Protein AF-A0A378FUR3-F1 (afdb_monomer)

Foldseek 3Di:
DDAAEEEDEFALLDPVSVRLVVVVVVCVVCVVPYNYAYEHDNPCALVRGVNSVVSLVVSVVVPHPHYDHDPPD

Sequence (73 aa):
MACSFVRTHVDVSDPTLTALKAMLEVKQEVAPWVELQIVAFPQEGILSYPNGEALLEEALKLGADVGRGDPAF

Structure (mmCIF, N/CA/C/O backbone):
data_AF-A0A378FUR3-F1
#
_entry.id   AF-A0A378FUR3-F1
#
loop_
_atom_site.group_PDB
_atom_site.id
_atom_site.type_symbol
_atom_site.label_atom_id
_atom_site.label_alt_id
_atom_site.label_comp_id
_atom_site.label_asym_id
_atom_site.label_e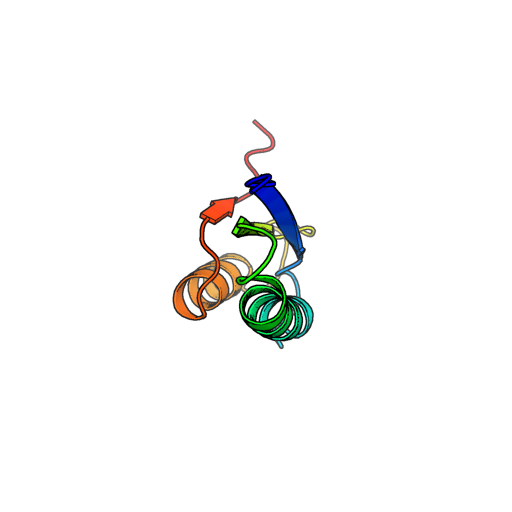ntity_id
_atom_site.label_seq_id
_atom_site.pdbx_PDB_ins_code
_atom_site.Cartn_x
_atom_site.Cartn_y
_atom_site.Cartn_z
_atom_site.occupancy
_atom_site.B_iso_or_equiv
_atom_site.auth_seq_id
_atom_site.auth_comp_id
_atom_site.auth_asym_id
_atom_site.auth_atom_id
_atom_site.pdbx_PDB_model_num
ATOM 1 N N . MET A 1 1 ? -6.494 7.752 26.365 1.00 50.16 1 MET A N 1
ATOM 2 C CA . MET A 1 1 ? -6.395 6.555 25.505 1.00 50.16 1 MET A CA 1
ATOM 3 C C . MET A 1 1 ? -5.124 6.730 24.694 1.00 50.16 1 MET A C 1
ATOM 5 O O . MET A 1 1 ? -4.968 7.805 24.130 1.00 50.16 1 MET A O 1
ATOM 9 N N . ALA A 1 2 ? -4.157 5.813 24.785 1.00 52.50 2 ALA A N 1
ATOM 10 C CA . ALA A 1 2 ? -2.858 5.984 24.131 1.00 52.50 2 ALA A CA 1
ATOM 11 C C . ALA A 1 2 ? -3.068 6.040 22.611 1.00 52.50 2 ALA A C 1
ATOM 13 O O . ALA A 1 2 ? -3.417 5.033 22.013 1.00 52.50 2 ALA A O 1
ATOM 14 N N . CYS A 1 3 ? -2.928 7.222 22.006 1.00 60.38 3 CYS A N 1
ATOM 15 C CA . CYS A 1 3 ? -2.945 7.353 20.556 1.00 60.38 3 CYS A CA 1
ATOM 16 C C . CYS A 1 3 ? -1.556 6.953 20.057 1.00 60.38 3 CYS A C 1
ATOM 18 O O . CYS A 1 3 ? -0.630 7.766 20.033 1.00 60.38 3 CYS A O 1
ATOM 20 N N . SER A 1 4 ? -1.382 5.662 19.791 1.00 81.81 4 SER A N 1
ATOM 21 C CA . SER A 1 4 ? -0.180 5.154 19.144 1.00 81.81 4 SER A CA 1
ATOM 22 C C . SER A 1 4 ? -0.279 5.471 17.656 1.00 81.81 4 SER A C 1
ATOM 24 O O . SER A 1 4 ? -1.224 5.059 16.991 1.00 81.81 4 SER A O 1
ATOM 26 N N . PHE A 1 5 ? 0.695 6.222 17.149 1.00 92.38 5 PHE A N 1
ATOM 27 C CA . PHE A 1 5 ? 0.836 6.512 15.727 1.00 92.38 5 PHE A CA 1
ATOM 28 C C . PHE A 1 5 ? 1.857 5.550 15.133 1.00 92.38 5 PHE A C 1
ATOM 30 O O . PHE A 1 5 ? 2.991 5.474 15.615 1.00 92.38 5 PHE A O 1
ATOM 37 N N . VAL A 1 6 ? 1.464 4.826 14.089 1.00 93.56 6 VAL A N 1
ATOM 38 C CA . VAL A 1 6 ? 2.337 3.887 13.383 1.00 93.56 6 VAL A CA 1
ATOM 39 C C . VAL A 1 6 ? 2.405 4.292 11.920 1.00 93.56 6 VAL A C 1
ATOM 41 O O . VAL A 1 6 ? 1.386 4.507 11.273 1.00 93.56 6 VAL A O 1
ATOM 44 N N . ARG A 1 7 ? 3.623 4.376 11.384 1.00 94.81 7 ARG A N 1
ATOM 45 C CA . ARG A 1 7 ? 3.866 4.536 9.950 1.00 94.81 7 ARG A CA 1
ATOM 46 C C . ARG A 1 7 ? 4.567 3.295 9.432 1.00 94.81 7 ARG A C 1
ATOM 48 O O . ARG A 1 7 ? 5.614 2.925 9.958 1.00 94.81 7 ARG A O 1
ATOM 55 N N . THR A 1 8 ? 4.010 2.692 8.392 1.00 94.12 8 THR A N 1
ATOM 56 C CA . THR A 1 8 ? 4.573 1.506 7.747 1.00 94.12 8 THR A CA 1
ATOM 57 C C . THR A 1 8 ? 4.843 1.762 6.271 1.00 94.12 8 THR A C 1
ATOM 59 O O . THR A 1 8 ? 4.167 2.577 5.643 1.00 94.12 8 THR A O 1
ATOM 62 N N . HIS A 1 9 ? 5.842 1.070 5.731 1.00 94.31 9 HIS A N 1
ATOM 63 C CA . HIS A 1 9 ? 6.144 1.058 4.304 1.00 94.31 9 HIS A CA 1
ATOM 64 C C . HIS A 1 9 ? 5.621 -0.249 3.721 1.00 94.31 9 HIS A C 1
ATOM 66 O O . HIS A 1 9 ? 5.853 -1.314 4.293 1.00 94.31 9 HIS A O 1
ATOM 72 N N . VAL A 1 10 ? 4.910 -0.159 2.605 1.00 94.62 10 VAL A N 1
ATOM 73 C CA . VAL A 1 10 ? 4.368 -1.314 1.894 1.00 94.62 10 VAL A CA 1
ATOM 74 C C . VAL A 1 10 ? 4.987 -1.354 0.515 1.00 94.62 10 VAL A C 1
ATOM 76 O O . VAL A 1 10 ? 4.944 -0.352 -0.199 1.00 94.62 10 VAL A O 1
ATOM 79 N N . ASP A 1 11 ? 5.553 -2.507 0.166 1.00 93.31 11 ASP A N 1
ATOM 80 C CA . ASP A 1 11 ? 6.103 -2.719 -1.163 1.00 93.31 11 ASP A CA 1
ATOM 81 C C . ASP A 1 11 ? 4.994 -2.663 -2.222 1.00 93.31 11 ASP A C 1
ATOM 83 O O . ASP A 1 11 ? 3.964 -3.333 -2.094 1.00 93.31 11 ASP A O 1
ATOM 87 N N . VAL A 1 12 ? 5.197 -1.833 -3.244 1.00 92.06 12 VAL A N 1
ATOM 88 C CA . VAL A 1 12 ? 4.284 -1.676 -4.390 1.00 92.06 12 VAL A CA 1
ATOM 89 C C . VAL A 1 12 ? 4.924 -2.081 -5.717 1.00 92.06 12 VAL A C 1
ATOM 91 O O . VAL A 1 12 ? 4.321 -1.886 -6.771 1.00 92.06 12 VAL A O 1
ATOM 94 N N . SER A 1 13 ? 6.111 -2.694 -5.686 1.00 89.69 13 SER A N 1
ATOM 95 C CA . SER A 1 13 ? 6.736 -3.357 -6.839 1.00 89.69 13 SER A CA 1
ATOM 96 C C . SER A 1 13 ? 6.064 -4.711 -7.159 1.00 89.69 13 SER A C 1
ATOM 98 O O . SER A 1 13 ? 6.723 -5.716 -7.402 1.00 89.69 13 SER A O 1
ATOM 100 N N . ASP A 1 14 ? 4.726 -4.741 -7.154 1.00 90.06 14 ASP A N 1
ATOM 101 C CA . ASP A 1 14 ? 3.872 -5.903 -7.427 1.00 90.06 14 ASP A CA 1
ATOM 102 C C . ASP A 1 14 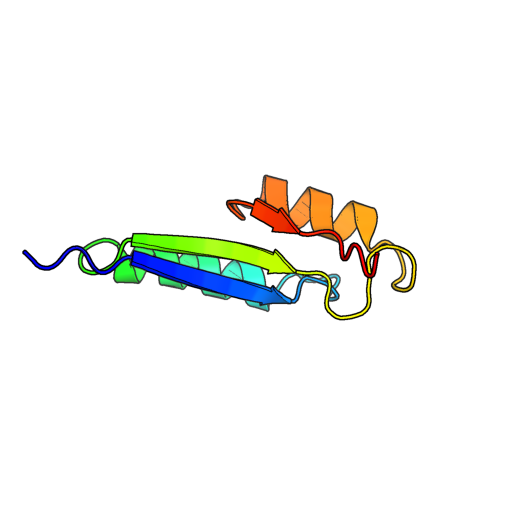? 2.664 -5.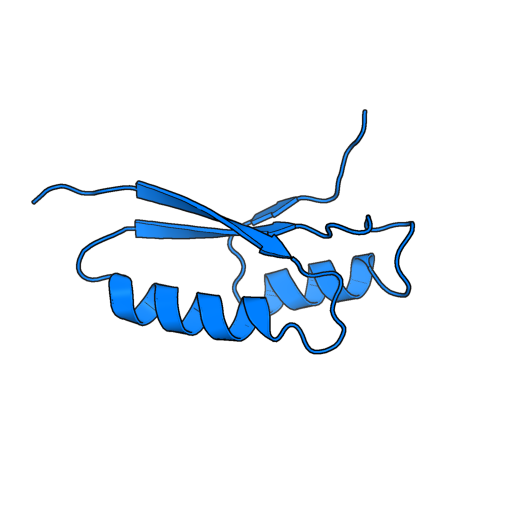457 -8.275 1.00 90.06 14 ASP A C 1
ATOM 104 O O . ASP A 1 14 ? 1.857 -4.656 -7.796 1.00 90.06 14 ASP A O 1
ATOM 108 N N . PRO A 1 15 ? 2.466 -5.997 -9.495 1.00 90.06 15 PRO A N 1
ATOM 109 C CA . PRO A 1 15 ? 1.336 -5.649 -10.359 1.00 90.06 15 PRO A CA 1
ATOM 110 C C . PRO A 1 15 ? -0.043 -5.894 -9.746 1.00 90.06 15 PRO A C 1
ATOM 112 O O . PRO A 1 15 ? -1.036 -5.332 -10.202 1.00 90.06 15 PRO A O 1
ATOM 115 N N . THR A 1 16 ? -0.135 -6.772 -8.750 1.00 93.12 16 THR A N 1
ATOM 116 C CA . THR A 1 16 ? -1.403 -7.089 -8.090 1.00 93.12 16 THR A CA 1
ATOM 117 C C . THR A 1 16 ? -1.682 -6.203 -6.877 1.00 93.12 16 THR A C 1
ATOM 119 O O . THR A 1 16 ? -2.829 -6.169 -6.408 1.00 93.12 16 THR A O 1
ATOM 122 N N . LEU A 1 17 ? -0.670 -5.468 -6.392 1.00 93.31 17 LEU A N 1
ATOM 123 C CA . LEU A 1 17 ? -0.707 -4.650 -5.177 1.00 93.31 17 LEU A CA 1
ATOM 124 C C . LEU A 1 17 ? -1.303 -5.418 -3.985 1.00 93.31 17 LEU A C 1
ATOM 126 O O . LEU A 1 17 ? -2.079 -4.871 -3.193 1.00 93.31 17 LEU A O 1
ATOM 130 N N . THR A 1 18 ? -0.979 -6.710 -3.874 1.00 95.62 18 THR A N 1
ATOM 131 C CA . THR A 1 18 ? -1.631 -7.613 -2.913 1.00 95.62 18 THR A CA 1
ATOM 132 C C . THR A 1 18 ? -1.338 -7.188 -1.477 1.00 95.62 18 THR A C 1
ATOM 134 O O . THR A 1 18 ? -2.253 -7.092 -0.657 1.00 95.62 18 THR A O 1
ATOM 137 N N . ALA A 1 19 ? -0.077 -6.856 -1.185 1.00 94.38 19 ALA A N 1
ATOM 138 C CA . ALA A 1 19 ? 0.334 -6.391 0.136 1.00 94.38 19 ALA A CA 1
ATOM 139 C C . ALA A 1 19 ? -0.365 -5.079 0.530 1.00 94.38 19 ALA A C 1
ATOM 141 O O . ALA A 1 19 ? -0.800 -4.930 1.670 1.00 94.38 19 ALA A O 1
ATOM 142 N N . LEU A 1 20 ? -0.532 -4.147 -0.415 1.00 95.94 20 LEU A N 1
ATOM 143 C CA . LEU A 1 20 ? -1.222 -2.882 -0.164 1.00 95.94 20 LEU A CA 1
ATOM 144 C C . LEU A 1 20 ? -2.690 -3.097 0.190 1.00 95.94 20 LEU A C 1
ATOM 146 O O . LEU A 1 20 ? -3.156 -2.541 1.182 1.00 95.94 20 LEU A O 1
ATOM 150 N N . LYS A 1 21 ? -3.404 -3.923 -0.579 1.00 96.56 21 LYS A N 1
ATOM 151 C CA . LYS A 1 21 ? -4.818 -4.232 -0.318 1.00 96.56 21 LYS A CA 1
ATOM 152 C C . LYS A 1 21 ? -5.000 -4.852 1.068 1.00 96.56 21 LYS A C 1
ATOM 154 O O . LYS A 1 21 ? -5.817 -4.364 1.842 1.00 96.56 21 LYS A O 1
ATOM 159 N N . ALA A 1 22 ? -4.163 -5.830 1.417 1.00 97.25 22 ALA A N 1
ATOM 160 C CA . ALA A 1 22 ? -4.181 -6.441 2.745 1.00 97.25 22 ALA A CA 1
ATOM 161 C C . ALA A 1 22 ? -3.908 -5.414 3.860 1.00 97.25 22 ALA A C 1
ATOM 163 O O . ALA A 1 22 ? -4.598 -5.390 4.876 1.00 97.25 22 ALA A O 1
ATOM 164 N N . MET A 1 23 ? -2.940 -4.513 3.672 1.00 96.69 23 MET A N 1
ATOM 165 C CA . MET A 1 23 ? -2.630 -3.495 4.681 1.00 96.69 23 MET A CA 1
ATOM 166 C C . MET A 1 23 ? -3.719 -2.429 4.824 1.00 96.69 23 MET A C 1
ATOM 168 O O . MET A 1 23 ? -3.902 -1.905 5.922 1.00 96.69 23 MET A O 1
ATOM 172 N N . LEU A 1 24 ? -4.458 -2.117 3.757 1.00 96.19 24 LEU A N 1
ATOM 173 C CA . LEU A 1 24 ? -5.623 -1.234 3.830 1.00 96.19 24 LEU A CA 1
ATOM 174 C C . LEU A 1 24 ? -6.753 -1.862 4.654 1.00 96.19 24 LEU A C 1
ATOM 176 O O . LEU A 1 24 ? -7.384 -1.152 5.436 1.00 96.19 24 LEU A O 1
ATOM 180 N N . GLU A 1 25 ? -6.971 -3.174 4.542 1.00 97.31 25 GLU A N 1
ATOM 181 C CA . GLU A 1 25 ? -7.909 -3.903 5.407 1.00 97.31 25 GLU A CA 1
ATOM 182 C C . GLU A 1 25 ? -7.451 -3.851 6.872 1.00 97.31 25 GLU A C 1
ATOM 184 O O . GLU A 1 25 ? -8.212 -3.420 7.741 1.00 97.31 25 GLU A O 1
ATOM 189 N N . VAL A 1 26 ? -6.171 -4.141 7.138 1.00 96.31 26 VAL A N 1
ATOM 190 C CA . VAL A 1 26 ? -5.588 -4.038 8.489 1.00 96.31 26 VAL A CA 1
ATOM 191 C C . VAL A 1 26 ? -5.733 -2.625 9.056 1.00 96.31 26 VAL A C 1
ATOM 193 O O . VAL A 1 26 ? -6.072 -2.474 10.227 1.00 96.31 26 VAL A O 1
ATOM 196 N N . LYS A 1 27 ? -5.529 -1.576 8.246 1.00 95.19 27 LYS A N 1
ATOM 197 C CA . LYS A 1 27 ? -5.722 -0.175 8.663 1.00 95.19 27 LYS A CA 1
ATOM 198 C C . LYS A 1 27 ? -7.133 0.071 9.196 1.00 95.19 27 LYS A C 1
ATOM 200 O O . LYS A 1 27 ? -7.273 0.779 10.190 1.00 95.19 27 LYS A O 1
ATOM 205 N N . GLN A 1 28 ? -8.155 -0.516 8.574 1.00 95.31 28 GLN A N 1
ATOM 206 C CA . GLN A 1 28 ? -9.536 -0.406 9.052 1.00 95.31 28 GLN A CA 1
ATOM 207 C C . GLN A 1 28 ? -9.754 -1.196 10.343 1.00 95.31 28 GLN A C 1
ATOM 209 O O . GLN A 1 28 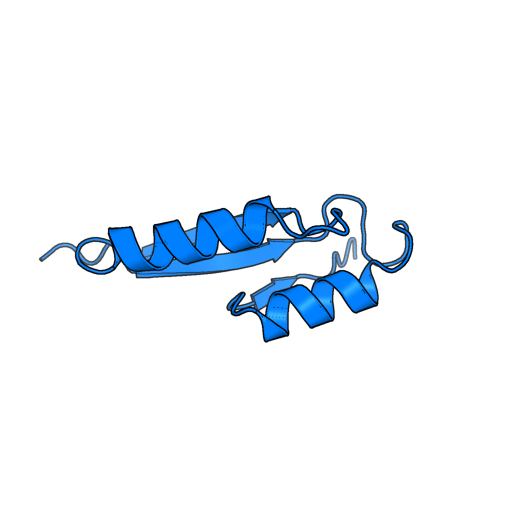? -10.384 -0.690 11.271 1.00 95.31 28 GLN A O 1
ATOM 214 N N . GLU A 1 29 ? -9.208 -2.409 10.431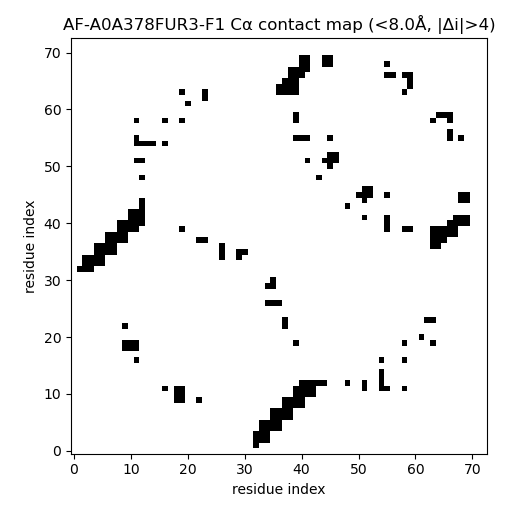 1.00 96.56 29 GLU A N 1
ATOM 215 C CA . GLU A 1 29 ? -9.349 -3.252 11.621 1.00 96.56 29 GLU A CA 1
ATOM 216 C C . GLU A 1 29 ? -8.709 -2.616 12.855 1.00 96.56 29 GLU A C 1
ATOM 218 O O . GLU A 1 29 ? -9.297 -2.658 13.934 1.00 96.56 29 GLU A O 1
ATOM 223 N N . VAL A 1 30 ? -7.531 -1.997 12.706 1.00 94.94 30 VAL A N 1
ATOM 224 C CA . VAL A 1 30 ? -6.772 -1.455 13.844 1.00 94.94 30 VAL A CA 1
ATOM 225 C C . VAL A 1 30 ? -7.139 -0.022 14.235 1.00 94.94 30 VAL A C 1
ATOM 227 O O . VAL A 1 30 ? -6.695 0.442 15.289 1.00 94.94 30 VAL A O 1
ATOM 230 N N . ALA A 1 31 ? -7.970 0.662 13.441 1.00 93.25 31 ALA A N 1
ATOM 231 C CA . ALA A 1 31 ? -8.377 2.054 13.652 1.00 93.25 31 ALA A CA 1
ATOM 232 C C . ALA A 1 31 ? -8.914 2.383 15.068 1.00 93.25 31 ALA A C 1
ATOM 234 O O . ALA A 1 31 ? -8.673 3.494 15.544 1.00 93.25 31 ALA A O 1
ATOM 235 N N . PRO A 1 32 ? -9.591 1.470 15.804 1.00 93.38 32 PRO A N 1
ATOM 236 C CA . PRO A 1 32 ? -10.010 1.743 17.183 1.00 93.38 32 PRO A CA 1
ATOM 237 C C . PRO A 1 32 ? -8.853 1.907 18.182 1.00 93.38 32 PRO A C 1
ATOM 239 O O . PRO A 1 32 ? -9.066 2.434 19.278 1.00 93.38 32 PRO A O 1
ATOM 242 N N . TRP A 1 33 ? -7.649 1.437 17.839 1.00 92.88 33 TRP A N 1
ATOM 243 C CA . TRP A 1 33 ? -6.495 1.393 18.743 1.00 92.88 33 TRP A CA 1
ATOM 244 C C . TRP A 1 33 ? -5.295 2.205 18.253 1.00 92.88 33 TRP A C 1
ATOM 246 O O . TRP A 1 33 ? -4.552 2.735 19.080 1.00 92.88 33 TRP A O 1
ATOM 256 N N . VAL A 1 34 ? -5.074 2.273 16.938 1.00 93.31 34 VAL A N 1
ATOM 257 C CA . VAL A 1 34 ? -3.855 2.824 16.332 1.00 93.31 34 VAL A CA 1
ATOM 258 C C . VAL A 1 34 ? -4.209 3.653 15.105 1.00 93.31 34 VAL A C 1
ATOM 260 O O . VAL A 1 34 ? -4.958 3.204 14.240 1.00 93.31 34 VAL A O 1
ATOM 263 N N . GLU A 1 35 ? -3.590 4.825 14.990 1.00 93.19 35 GLU A N 1
ATOM 264 C CA . GLU A 1 35 ? -3.580 5.581 13.738 1.00 93.19 35 GLU A CA 1
ATOM 265 C C . GLU A 1 35 ? -2.477 5.003 12.839 1.00 93.19 35 GLU A C 1
ATOM 267 O O . GLU A 1 35 ? -1.282 5.182 13.114 1.00 93.19 35 GLU A O 1
ATOM 272 N N . LEU A 1 36 ? -2.868 4.269 11.793 1.00 94.12 36 LEU A N 1
ATOM 273 C CA . LEU A 1 36 ? -1.941 3.625 10.861 1.00 94.12 36 LEU A CA 1
ATOM 274 C C . LEU A 1 36 ? -1.815 4.428 9.562 1.00 94.12 36 LEU A C 1
ATOM 276 O O . LEU A 1 36 ? -2.766 4.539 8.790 1.00 94.12 36 LEU A O 1
ATOM 280 N N . GLN A 1 37 ? -0.606 4.918 9.292 1.00 95.00 37 GLN A N 1
ATOM 281 C CA . GLN A 1 37 ? -0.239 5.551 8.031 1.00 95.00 37 GLN A CA 1
ATOM 282 C C . GLN A 1 37 ? 0.527 4.572 7.135 1.00 95.00 37 GLN A C 1
ATOM 284 O O . GLN A 1 37 ? 1.540 3.997 7.548 1.00 95.00 37 GLN A O 1
ATOM 289 N N . ILE A 1 38 ? 0.073 4.430 5.893 1.00 96.19 38 ILE A N 1
ATOM 290 C CA . ILE A 1 38 ? 0.656 3.545 4.884 1.00 96.19 38 ILE A CA 1
ATOM 291 C C . ILE A 1 38 ? 1.430 4.380 3.864 1.00 96.19 38 ILE A C 1
ATOM 293 O O . ILE A 1 38 ? 0.876 5.258 3.201 1.00 96.19 38 ILE A O 1
ATOM 297 N N . VAL A 1 39 ? 2.719 4.080 3.724 1.00 95.44 39 VAL A N 1
ATOM 298 C CA . VAL A 1 39 ? 3.591 4.636 2.689 1.00 95.44 39 VAL A CA 1
ATOM 299 C C . VAL A 1 39 ? 3.744 3.600 1.580 1.00 95.44 39 VAL A C 1
ATOM 301 O O . VAL A 1 39 ? 4.291 2.524 1.822 1.00 95.44 39 VAL A O 1
ATOM 304 N N . ALA A 1 40 ? 3.298 3.924 0.369 1.00 94.19 40 ALA A N 1
ATOM 305 C CA . ALA A 1 40 ? 3.610 3.141 -0.820 1.00 94.19 40 ALA A CA 1
ATOM 306 C C . ALA A 1 40 ? 5.101 3.307 -1.147 1.00 94.19 40 ALA A C 1
ATOM 308 O O . ALA A 1 40 ? 5.569 4.423 -1.403 1.00 94.19 40 ALA A O 1
ATOM 309 N N . PHE A 1 41 ? 5.844 2.204 -1.088 1.00 92.75 41 PHE A N 1
ATOM 310 C CA . PHE A 1 41 ? 7.291 2.167 -1.242 1.00 92.75 41 PHE A CA 1
ATOM 311 C C . PHE A 1 41 ? 7.661 1.201 -2.378 1.00 92.75 41 PHE A C 1
ATOM 313 O O . PHE A 1 41 ? 7.494 0.002 -2.219 1.00 92.75 41 PHE A O 1
ATOM 320 N N . PRO A 1 42 ? 8.126 1.677 -3.540 1.00 88.56 42 PRO A N 1
ATOM 321 C CA . PRO A 1 42 ? 8.542 0.818 -4.641 1.00 88.56 42 PRO A CA 1
ATOM 322 C C . PRO A 1 42 ? 9.927 0.248 -4.317 1.00 88.56 42 PRO A C 1
ATOM 324 O O . PRO A 1 42 ? 10.937 0.906 -4.579 1.00 88.56 42 PRO A O 1
ATOM 327 N N . GLN A 1 43 ? 9.987 -0.941 -3.710 1.00 85.19 43 GLN A N 1
ATOM 328 C CA . GLN A 1 43 ? 11.234 -1.501 -3.178 1.00 85.19 43 GLN A CA 1
ATOM 329 C C . GLN A 1 43 ? 12.257 -1.809 -4.281 1.00 85.19 43 GLN A C 1
ATOM 331 O O . GLN A 1 43 ? 13.460 -1.690 -4.053 1.00 85.19 43 GLN A O 1
ATOM 336 N N . GLU A 1 44 ? 11.788 -2.158 -5.483 1.00 85.06 44 GLU A N 1
ATOM 337 C CA . GL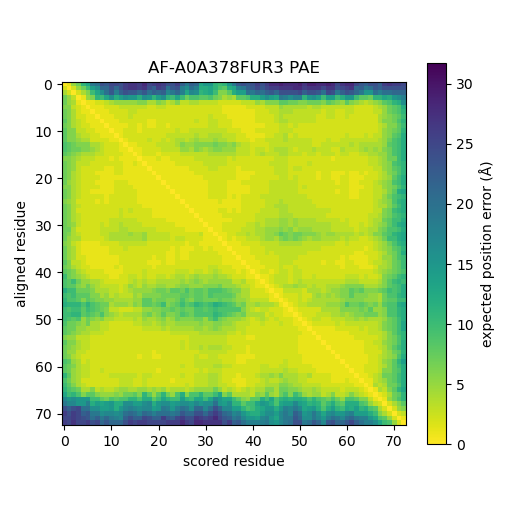U A 1 44 ? 12.650 -2.368 -6.655 1.00 85.06 44 GLU A CA 1
ATOM 338 C C . GLU A 1 44 ? 13.003 -1.061 -7.389 1.00 85.06 44 GLU A C 1
ATOM 340 O O . GLU A 1 44 ? 13.829 -1.070 -8.298 1.00 85.06 44 GLU A O 1
ATOM 345 N N . GLY A 1 45 ? 12.425 0.073 -6.978 1.00 81.88 45 GLY A N 1
ATOM 346 C CA . GLY A 1 45 ? 12.636 1.394 -7.569 1.00 81.88 45 GLY A CA 1
ATOM 347 C C . GLY A 1 45 ? 11.660 1.724 -8.705 1.00 81.88 45 GLY A C 1
ATOM 348 O O . GLY A 1 45 ? 11.342 0.889 -9.550 1.00 81.88 45 GLY A O 1
ATOM 349 N N . ILE A 1 46 ? 11.204 2.983 -8.762 1.00 80.50 46 ILE A N 1
ATOM 350 C CA . ILE A 1 46 ? 10.211 3.453 -9.753 1.00 80.50 46 ILE A CA 1
ATOM 351 C C . ILE A 1 46 ? 10.700 3.272 -11.194 1.00 80.50 46 ILE A C 1
ATOM 353 O O . ILE A 1 46 ? 9.942 2.828 -12.050 1.00 80.50 46 ILE A O 1
ATOM 357 N N . LEU A 1 47 ? 11.950 3.659 -11.463 1.00 82.69 47 LEU A N 1
ATOM 358 C CA . LEU A 1 47 ? 12.526 3.666 -12.814 1.00 82.69 47 LEU A CA 1
ATOM 359 C C . LEU A 1 47 ? 13.119 2.311 -13.215 1.00 82.69 47 LEU A C 1
ATOM 361 O O . LEU A 1 47 ? 13.379 2.073 -14.392 1.00 82.69 47 LEU A O 1
ATOM 365 N N . SER A 1 48 ? 13.354 1.448 -12.231 1.00 83.81 48 SER A N 1
ATOM 366 C CA . SER A 1 48 ? 14.008 0.153 -12.408 1.00 83.81 48 SER A CA 1
ATOM 367 C C . SER A 1 48 ? 12.998 -0.984 -12.570 1.00 83.81 48 SER A C 1
ATOM 369 O O . SER A 1 48 ? 13.327 -2.000 -13.179 1.00 83.81 48 SER A O 1
ATOM 371 N N . TYR A 1 49 ? 11.768 -0.809 -12.073 1.00 84.56 49 TYR A N 1
ATOM 372 C CA . TYR A 1 49 ? 10.694 -1.790 -12.189 1.00 84.56 49 TYR A CA 1
ATOM 373 C C . TYR A 1 49 ? 9.750 -1.475 -13.361 1.00 84.56 49 TYR A C 1
ATOM 375 O O . TYR A 1 49 ? 9.331 -0.321 -13.516 1.00 84.56 49 TYR A O 1
ATOM 383 N N . PRO A 1 50 ? 9.347 -2.471 -14.175 1.00 85.44 50 PRO A N 1
ATOM 384 C CA . PRO A 1 50 ? 8.355 -2.264 -15.225 1.00 85.44 50 PRO A CA 1
ATOM 385 C C . PRO A 1 50 ? 7.068 -1.649 -14.666 1.00 85.44 50 PRO A C 1
ATOM 387 O O . PRO A 1 50 ? 6.444 -2.203 -13.766 1.00 85.44 50 PRO A O 1
ATOM 390 N N . ASN A 1 51 ? 6.651 -0.511 -15.223 1.00 87.31 51 ASN A N 1
ATOM 391 C CA . ASN A 1 51 ? 5.466 0.238 -14.790 1.00 87.31 51 ASN A CA 1
ATOM 392 C C . ASN A 1 51 ? 5.503 0.731 -13.327 1.00 87.31 51 ASN A C 1
ATOM 394 O O . ASN A 1 51 ? 4.446 1.015 -12.767 1.00 87.31 51 ASN A O 1
ATOM 398 N N . GLY A 1 52 ? 6.681 0.879 -12.707 1.00 86.00 52 GLY A N 1
ATOM 399 C CA . GLY A 1 52 ? 6.799 1.299 -11.304 1.00 86.00 52 GLY A CA 1
ATOM 400 C C . GLY A 1 52 ? 6.097 2.627 -10.978 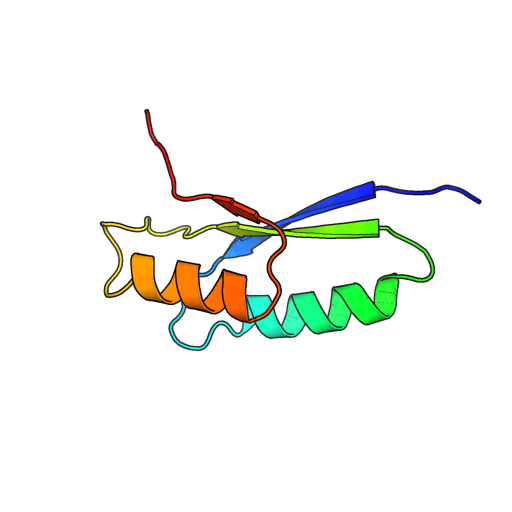1.00 86.00 52 GLY A C 1
ATOM 401 O O . GLY A 1 52 ? 5.484 2.754 -9.921 1.00 86.00 52 GLY A O 1
ATOM 402 N N . GLU A 1 53 ? 6.114 3.594 -11.901 1.00 88.88 53 GLU A N 1
ATOM 403 C CA . GLU A 1 53 ? 5.393 4.869 -11.743 1.00 88.88 53 GLU A CA 1
ATOM 404 C C . GLU A 1 53 ? 3.870 4.674 -11.726 1.00 88.88 53 GLU A C 1
ATOM 406 O O . GLU A 1 53 ? 3.191 5.190 -10.839 1.00 88.88 53 GLU A O 1
ATOM 411 N N . ALA A 1 54 ? 3.340 3.869 -12.651 1.00 90.81 54 ALA A N 1
ATOM 412 C CA . ALA A 1 54 ? 1.910 3.581 -12.725 1.00 90.81 54 ALA A CA 1
ATOM 413 C C . ALA A 1 54 ? 1.425 2.783 -11.504 1.00 90.81 54 ALA A C 1
ATOM 415 O O . ALA A 1 54 ? 0.343 3.056 -10.990 1.00 90.81 54 ALA A O 1
ATOM 416 N N . LEU A 1 55 ? 2.237 1.844 -11.002 1.00 92.06 55 LEU A N 1
ATOM 417 C CA . LEU A 1 55 ? 1.926 1.083 -9.788 1.00 92.06 55 LEU A CA 1
ATOM 418 C C . LEU A 1 55 ? 1.909 1.971 -8.545 1.00 92.06 55 LEU A C 1
ATOM 420 O O . LEU A 1 55 ? 1.032 1.825 -7.695 1.00 92.06 55 LEU A O 1
ATOM 424 N N . LEU A 1 56 ? 2.833 2.929 -8.449 1.00 91.06 56 LEU A N 1
ATOM 425 C CA . LEU A 1 56 ? 2.817 3.908 -7.367 1.00 91.06 56 LEU A CA 1
ATOM 426 C C . LEU A 1 56 ? 1.592 4.829 -7.456 1.00 91.06 56 LEU A C 1
ATOM 428 O O . LEU A 1 56 ? 0.958 5.106 -6.437 1.00 91.06 56 LEU A O 1
ATOM 432 N N . GLU A 1 57 ? 1.234 5.283 -8.657 1.00 92.00 57 GLU A N 1
ATOM 433 C CA . GLU A 1 57 ? 0.028 6.087 -8.872 1.00 92.00 57 GLU A CA 1
ATOM 434 C C . GLU A 1 57 ? -1.242 5.304 -8.500 1.00 92.00 57 GLU A C 1
ATOM 436 O O . GLU A 1 57 ? -2.133 5.836 -7.832 1.00 92.00 57 GLU A O 1
ATOM 441 N N . GLU A 1 58 ? -1.325 4.030 -8.885 1.00 93.75 58 GLU A N 1
ATOM 442 C CA . GLU A 1 58 ? -2.431 3.149 -8.512 1.00 93.75 58 GLU A CA 1
ATOM 443 C C . GLU A 1 58 ? -2.486 2.924 -6.997 1.00 93.75 58 GLU A C 1
ATOM 445 O O . GLU A 1 58 ? -3.558 3.032 -6.399 1.00 93.75 58 GLU A O 1
ATOM 450 N N . ALA A 1 59 ? -1.341 2.712 -6.348 1.00 93.50 59 ALA A N 1
ATOM 451 C CA . ALA A 1 59 ? -1.263 2.561 -4.900 1.00 93.50 59 ALA A CA 1
ATOM 452 C C . ALA A 1 59 ? -1.808 3.787 -4.148 1.00 93.50 59 ALA A C 1
ATOM 454 O O . ALA A 1 59 ? -2.545 3.651 -3.166 1.00 93.50 59 ALA A O 1
ATOM 455 N N . LEU A 1 60 ? -1.495 4.990 -4.635 1.00 92.88 60 LEU A N 1
ATOM 456 C CA . LEU A 1 60 ? -2.034 6.237 -4.092 1.00 92.88 60 LEU A CA 1
ATOM 457 C C . LEU A 1 60 ? -3.548 6.344 -4.308 1.00 92.88 60 LEU A C 1
ATOM 459 O O . LEU A 1 60 ? -4.274 6.706 -3.383 1.00 92.88 60 LEU A O 1
ATOM 463 N N . LYS A 1 61 ? -4.047 5.978 -5.496 1.00 94.19 61 LYS A N 1
ATOM 464 C CA . LYS A 1 61 ? -5.493 5.962 -5.791 1.00 94.19 61 LYS A CA 1
ATOM 465 C C . LYS A 1 61 ? -6.264 4.971 -4.917 1.00 94.19 61 LYS A C 1
ATOM 467 O O . LYS A 1 61 ? -7.408 5.249 -4.566 1.00 94.19 61 LYS A O 1
ATOM 472 N N . LEU A 1 62 ? -5.657 3.836 -4.566 1.00 93.62 62 LEU A N 1
ATOM 473 C CA . LEU A 1 62 ? -6.269 2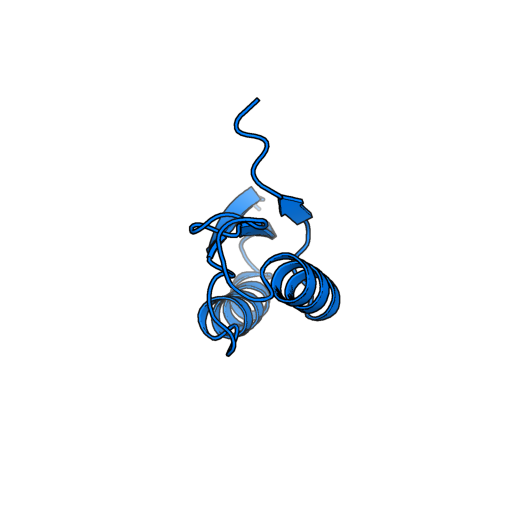.811 -3.715 1.00 93.62 62 LEU A CA 1
ATOM 474 C C . LEU A 1 62 ? -6.354 3.215 -2.235 1.00 93.62 62 LEU A C 1
ATOM 476 O O . LEU A 1 62 ? -7.175 2.652 -1.513 1.00 93.62 62 LEU A O 1
ATOM 480 N N . GLY A 1 63 ? -5.553 4.186 -1.786 1.00 92.31 63 GLY A N 1
ATOM 481 C CA . GLY A 1 63 ? -5.631 4.723 -0.424 1.00 92.31 63 GLY A CA 1
ATOM 482 C C . GLY A 1 63 ? -4.333 4.676 0.380 1.00 92.31 63 GLY A C 1
ATOM 483 O O . GLY A 1 63 ? -4.385 4.835 1.602 1.00 92.31 63 GLY A O 1
ATOM 484 N N . ALA A 1 64 ? -3.176 4.463 -0.259 1.00 93.00 64 ALA A N 1
ATOM 485 C CA . ALA A 1 64 ? -1.901 4.763 0.389 1.00 93.00 64 ALA A CA 1
ATOM 486 C C . ALA A 1 64 ? -1.838 6.261 0.738 1.00 93.00 64 ALA A C 1
ATOM 488 O O . ALA A 1 64 ? -2.166 7.115 -0.084 1.00 93.00 64 ALA A O 1
ATOM 489 N N . ASP A 1 65 ? -1.400 6.587 1.953 1.00 89.31 65 ASP A N 1
ATOM 490 C CA . ASP A 1 65 ? -1.410 7.967 2.451 1.00 89.31 65 ASP A CA 1
ATOM 491 C C . ASP A 1 65 ? -0.274 8.807 1.852 1.00 89.31 65 ASP A C 1
ATOM 493 O O . ASP A 1 65 ? -0.384 10.026 1.720 1.00 89.31 65 ASP A O 1
ATOM 497 N N . VAL A 1 66 ? 0.854 8.164 1.539 1.00 89.06 66 VAL A N 1
ATOM 498 C CA . VAL A 1 66 ? 2.054 8.810 0.998 1.00 89.06 66 VAL A CA 1
ATOM 499 C C . VAL A 1 66 ? 2.676 7.902 -0.051 1.00 89.06 66 VAL A C 1
ATOM 501 O O . VAL A 1 66 ? 2.856 6.711 0.188 1.00 89.06 66 VAL A O 1
ATOM 504 N N . GLY A 1 67 ? 3.069 8.470 -1.187 1.00 78.50 67 GLY A N 1
ATOM 505 C CA . GLY A 1 67 ? 3.938 7.805 -2.149 1.00 78.50 67 GLY A CA 1
ATOM 506 C C . GLY A 1 67 ? 5.374 8.242 -1.907 1.00 78.50 67 GLY A C 1
ATOM 507 O O . GLY A 1 67 ? 5.665 9.438 -1.960 1.00 78.50 67 GLY A O 1
ATOM 508 N N . ARG A 1 68 ? 6.276 7.299 -1.630 1.00 69.44 68 ARG A N 1
ATOM 509 C CA . ARG A 1 68 ? 7.713 7.582 -1.596 1.00 69.44 68 ARG A CA 1
ATOM 510 C C . ARG A 1 68 ? 8.337 6.971 -2.834 1.00 69.44 68 ARG A C 1
ATOM 512 O O . ARG A 1 68 ? 8.687 5.801 -2.826 1.00 69.44 68 ARG A O 1
ATOM 519 N N . GLY A 1 69 ? 8.495 7.763 -3.885 1.00 57.69 69 GLY A N 1
ATOM 520 C CA . GLY A 1 69 ? 9.438 7.395 -4.930 1.00 57.69 69 GLY A CA 1
ATOM 521 C C . GLY A 1 69 ? 10.834 7.479 -4.368 1.00 57.69 69 GLY A C 1
ATOM 522 O O . GLY A 1 69 ? 11.142 8.498 -3.765 1.00 57.69 69 GLY A O 1
ATOM 523 N N . ASP A 1 70 ? 11.613 6.407 -4.476 1.00 50.62 70 ASP A N 1
ATOM 524 C CA . ASP A 1 70 ? 12.993 6.381 -4.008 1.00 50.62 70 ASP A CA 1
ATOM 525 C C . ASP A 1 70 ? 13.769 7.561 -4.610 1.00 50.62 70 ASP A C 1
ATOM 527 O O . ASP A 1 70 ? 14.021 7.563 -5.817 1.00 50.62 70 ASP A O 1
ATOM 531 N N . PRO A 1 71 ? 14.149 8.581 -3.821 1.00 41.91 71 PRO A N 1
ATOM 532 C CA . PRO A 1 71 ? 15.248 9.433 -4.174 1.00 41.91 71 PRO A CA 1
ATOM 533 C C . PRO A 1 71 ? 16.428 8.824 -3.426 1.00 41.91 71 PRO A C 1
ATOM 535 O O . PRO A 1 71 ? 16.759 9.229 -2.309 1.00 41.91 71 PRO A O 1
ATOM 538 N N . ALA A 1 72 ? 17.072 7.827 -4.020 1.00 40.62 72 ALA A N 1
ATOM 539 C CA . ALA A 1 72 ? 18.468 7.588 -3.713 1.00 40.62 72 ALA A CA 1
ATOM 540 C C . ALA A 1 72 ? 19.288 8.737 -4.336 1.00 40.62 72 ALA A C 1
ATOM 542 O O . ALA A 1 72 ? 20.066 8.496 -5.250 1.00 40.62 72 ALA A O 1
ATOM 543 N N . PHE A 1 73 ? 19.010 9.973 -3.882 1.00 40.44 73 PHE A N 1
ATOM 544 C CA . PHE A 1 73 ? 19.798 11.211 -3.839 1.00 40.44 73 PHE A CA 1
ATOM 545 C C . PHE A 1 73 ? 19.087 12.231 -2.935 1.00 40.44 73 PHE A C 1
ATOM 547 O O . PHE A 1 73 ? 17.914 12.566 -3.215 1.00 40.44 73 PHE A O 1
#

Nearest PDB structures (foldseek):
  3g77-assembly1_A  TM=1.003E+00  e=1.157E-08  Escherichia coli K-12
  1r9y-assembly1_A  TM=1.004E+00  e=1.237E-08  Escherichia coli
  1r9z-assembly1_A  TM=1.004E+00  e=1.514E-08  Escherichia coli
  1k6w-assembly1_A  TM=1.003E+00  e=1.731E-08  Escherichia coli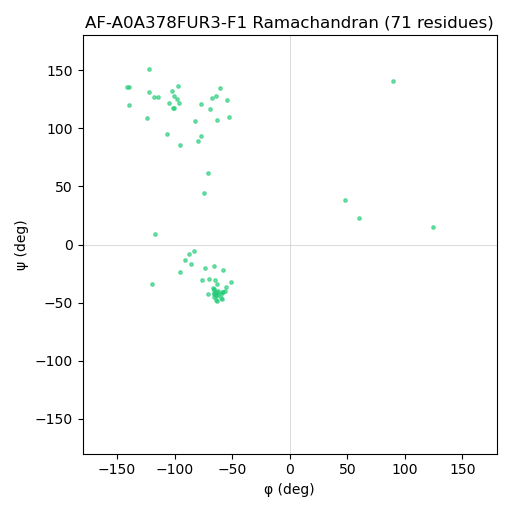
  4r88-assembly1_B  TM=9.845E-01  e=6.525E-07  Klebsiella pneumoniae 30660/NJST258_1

pLDDT: mean 86.7, std 14.22, range [40.44, 97.31]

Solvent-accessible surface area (backbone atoms only — not comparable to full-atom values): 4284 Å² total; per-residue (Å²): 129,79,80,47,78,45,79,48,77,36,61,33,74,43,100,77,36,59,64,46,55,54,48,55,53,49,40,64,71,41,50,93,60,32,54,66,44,42,29,37,28,38,78,68,28,40,91,71,33,91,62,26,58,60,38,48,53,49,42,44,75,76,64,34,76,39,77,47,74,72,66,96,114

Mean predicted aligned error: 5.14 Å

Radius of gyration: 12.85 Å; Cα contacts (8 Å, |Δi|>4): 125; chains: 1; bounding box: 30×19×41 Å

InterPro domains:
  IPR032466 Metal-dependent hydrolase [SSF51556] (5-69)
  IPR052349 Metallo-dependent Hydrolases Superfamily Enzymes [PTHR32027] (6-66)

Secondary structure (DSSP, 8-state):
---EEEEEEEE--STT-HHHHHHHHHHHHHTTTEEEEEEEE-TT-TTTSTTHHHHHHHHHHHT-SEE------

Organism: Klebsiella pneumoniae (NCBI:txid573)